Protein AF-A0A9D8D1W1-F1 (afdb_monomer_lite)

Radius of gyration: 18.02 Å; chains: 1; bounding box: 43×36×41 Å

Sequence (74 aa):
MLDDEARTLLDLMERAVRGGRPRLDTLPYAVGRKAVDKMSEDNEADPPAVGEVADGSFAGPGGALHFHRYRPLG

pLDDT: mean 96.41, std 2.29, range [84.62, 98.5]

Structure (mmCIF, N/CA/C/O backbone):
data_AF-A0A9D8D1W1-F1
#
_entry.id   AF-A0A9D8D1W1-F1
#
loop_
_atom_site.group_PDB
_atom_site.id
_atom_site.type_symbol
_atom_site.label_atom_id
_atom_site.label_alt_id
_atom_site.label_comp_id
_atom_site.label_asym_id
_atom_site.label_entity_id
_atom_site.label_seq_id
_atom_site.pdbx_PDB_ins_code
_atom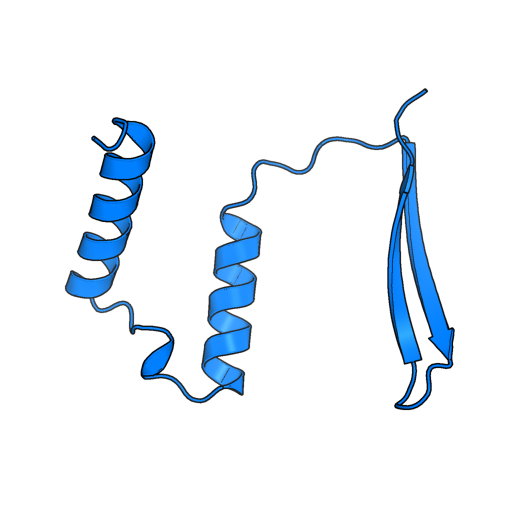_site.Cartn_x
_atom_site.Cartn_y
_atom_site.Cartn_z
_atom_site.occupancy
_atom_site.B_iso_or_equiv
_atom_site.auth_seq_id
_atom_site.auth_comp_id
_atom_site.auth_asym_id
_atom_site.auth_atom_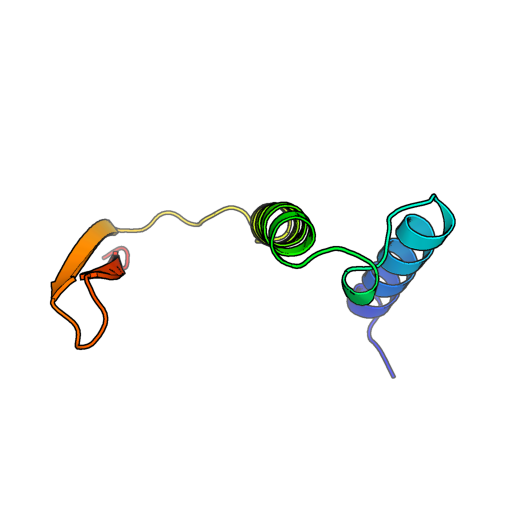id
_atom_site.pdbx_PDB_model_num
ATOM 1 N N . MET A 1 1 ? 8.199 25.964 -5.776 1.00 85.75 1 MET A N 1
ATOM 2 C CA . MET A 1 1 ? 9.508 25.393 -5.396 1.00 85.75 1 MET A CA 1
ATOM 3 C C . MET A 1 1 ? 9.216 24.230 -4.466 1.00 85.75 1 MET A C 1
ATOM 5 O O . MET A 1 1 ? 8.352 24.409 -3.620 1.00 85.75 1 MET A O 1
ATOM 9 N N . LEU A 1 2 ? 9.822 23.060 -4.676 1.00 90.81 2 LEU A N 1
ATOM 10 C CA . LEU A 1 2 ? 9.639 21.909 -3.781 1.00 90.81 2 LEU A CA 1
ATOM 11 C C . LEU A 1 2 ? 10.317 22.179 -2.436 1.00 90.81 2 LEU A C 1
ATOM 13 O O . LEU A 1 2 ? 11.409 22.764 -2.434 1.00 90.81 2 LEU A O 1
ATOM 17 N N . ASP A 1 3 ? 9.679 21.742 -1.349 1.00 95.81 3 ASP A N 1
ATOM 18 C CA . ASP A 1 3 ? 10.307 21.675 -0.031 1.00 95.81 3 ASP A CA 1
ATOM 19 C C . ASP A 1 3 ? 11.430 20.622 0.003 1.00 95.81 3 ASP A C 1
ATOM 21 O O . ASP A 1 3 ? 11.637 19.851 -0.945 1.00 95.81 3 ASP A O 1
ATOM 25 N N . ASP A 1 4 ? 12.211 20.653 1.080 1.00 96.75 4 ASP A N 1
ATOM 26 C CA . ASP A 1 4 ? 13.421 19.842 1.203 1.00 96.75 4 ASP A CA 1
ATOM 27 C C . ASP A 1 4 ? 13.109 18.350 1.383 1.00 96.75 4 ASP A C 1
ATOM 29 O O . ASP A 1 4 ? 13.859 17.502 0.891 1.00 96.75 4 ASP A O 1
ATOM 33 N N . GLU A 1 5 ? 11.988 18.016 2.024 1.00 96.06 5 GLU A N 1
ATOM 34 C CA . GLU A 1 5 ? 11.543 16.634 2.215 1.00 96.06 5 GLU A CA 1
ATOM 35 C C . GLU A 1 5 ? 11.141 16.008 0.875 1.00 96.06 5 GLU A C 1
ATOM 37 O O . GLU A 1 5 ? 11.679 14.970 0.477 1.00 96.06 5 GLU A O 1
ATOM 42 N N . ALA A 1 6 ? 10.284 16.689 0.113 1.00 96.75 6 ALA A N 1
ATOM 43 C CA . ALA A 1 6 ? 9.858 16.265 -1.212 1.00 96.75 6 ALA A CA 1
ATOM 44 C C . ALA A 1 6 ? 11.043 16.162 -2.181 1.00 96.75 6 ALA A C 1
ATOM 46 O O . ALA A 1 6 ? 11.115 15.221 -2.974 1.00 96.75 6 ALA A O 1
ATOM 47 N N . ARG A 1 7 ? 12.005 17.094 -2.115 1.00 97.25 7 ARG A N 1
ATOM 48 C CA . ARG A 1 7 ? 13.225 17.026 -2.935 1.00 97.25 7 ARG A CA 1
ATOM 49 C 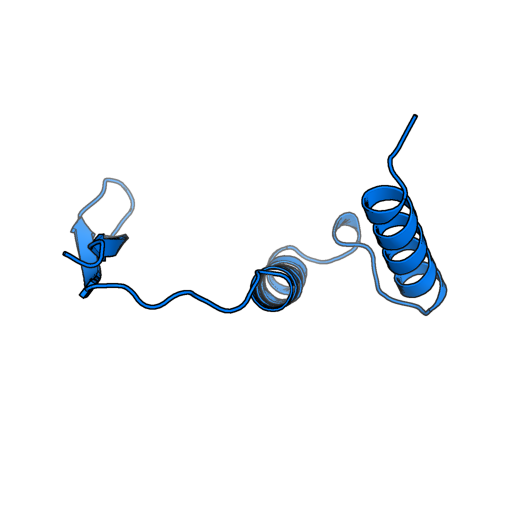C . ARG A 1 7 ? 14.070 15.803 -2.588 1.00 97.25 7 ARG A C 1
ATOM 51 O O . ARG A 1 7 ? 14.461 15.066 -3.489 1.00 97.25 7 ARG A O 1
ATOM 58 N N . THR A 1 8 ? 14.287 15.557 -1.298 1.00 97.44 8 THR A N 1
ATOM 59 C CA . THR A 1 8 ? 15.034 14.387 -0.816 1.00 97.44 8 THR A CA 1
ATOM 60 C C . THR A 1 8 ? 14.381 13.090 -1.288 1.00 97.44 8 THR A C 1
ATOM 62 O O . THR A 1 8 ? 15.067 12.188 -1.771 1.00 97.44 8 THR A O 1
ATOM 65 N N . LEU A 1 9 ? 13.051 13.003 -1.211 1.00 96.88 9 LEU A N 1
ATOM 66 C CA . LEU A 1 9 ? 12.312 11.834 -1.675 1.00 96.88 9 LEU A CA 1
ATOM 67 C C . LEU A 1 9 ? 12.494 11.595 -3.182 1.00 96.88 9 LEU A C 1
ATOM 69 O O . LEU A 1 9 ? 12.757 10.463 -3.595 1.00 96.88 9 LEU A O 1
ATOM 73 N N . LEU A 1 10 ? 12.402 12.640 -4.009 1.00 97.31 10 LEU A N 1
ATOM 74 C CA . LEU A 1 10 ? 12.620 12.514 -5.454 1.00 97.31 10 LEU A CA 1
ATOM 75 C C . LEU A 1 10 ? 14.047 12.054 -5.783 1.00 97.31 10 LEU A C 1
ATOM 77 O O . LEU A 1 10 ? 14.220 11.171 -6.628 1.00 97.31 10 LEU A O 1
ATOM 81 N N . ASP A 1 11 ? 15.052 12.571 -5.074 1.00 97.50 11 ASP A N 1
ATOM 82 C CA . ASP A 1 11 ? 16.445 12.148 -5.239 1.00 97.50 11 ASP A CA 1
ATOM 83 C C . ASP A 1 11 ? 16.627 10.662 -4.878 1.00 97.50 11 ASP A C 1
ATOM 85 O O . ASP A 1 11 ? 17.313 9.919 -5.586 1.00 97.50 11 ASP A O 1
ATOM 89 N N . LEU A 1 12 ? 15.981 10.183 -3.807 1.00 96.81 12 LEU A N 1
ATOM 90 C CA . LEU A 1 12 ? 15.982 8.761 -3.440 1.00 96.81 12 LEU A CA 1
ATOM 91 C C . LEU A 1 12 ? 15.326 7.894 -4.522 1.00 96.81 12 LEU A C 1
ATOM 93 O O . LEU A 1 12 ? 15.863 6.839 -4.881 1.00 96.81 12 LEU A O 1
ATOM 97 N N . MET A 1 13 ? 14.197 8.341 -5.081 1.00 97.12 13 MET A N 1
ATOM 98 C CA . MET A 1 13 ? 13.520 7.634 -6.169 1.00 97.12 13 MET A CA 1
ATOM 99 C C . MET A 1 13 ? 14.405 7.526 -7.413 1.00 97.12 13 MET A C 1
ATOM 101 O O . MET A 1 13 ? 14.495 6.443 -8.001 1.00 97.12 13 MET A O 1
ATOM 105 N N . GLU A 1 14 ? 15.083 8.610 -7.794 1.00 97.06 14 GLU A N 1
ATOM 106 C CA . GLU A 1 14 ? 15.991 8.623 -8.939 1.00 97.06 14 GLU A CA 1
ATOM 107 C C . GLU A 1 14 ? 17.207 7.716 -8.711 1.00 97.06 14 GLU A C 1
ATOM 109 O O . GLU A 1 14 ? 17.569 6.926 -9.590 1.00 97.06 14 GLU A O 1
ATOM 114 N N . ARG A 1 15 ? 17.813 7.765 -7.518 1.00 97.75 15 ARG A N 1
ATOM 115 C CA . ARG A 1 15 ? 18.940 6.891 -7.156 1.00 97.75 15 ARG A CA 1
ATOM 116 C C . ARG A 1 15 ? 18.559 5.418 -7.239 1.00 97.75 15 ARG A C 1
ATOM 118 O O . ARG A 1 15 ? 19.339 4.632 -7.771 1.00 97.75 15 ARG A O 1
ATOM 125 N N . ALA A 1 16 ? 17.361 5.045 -6.790 1.00 96.62 16 ALA A N 1
ATOM 126 C CA . ALA A 1 16 ? 16.877 3.672 -6.894 1.00 96.62 16 ALA A CA 1
ATOM 127 C C . ALA A 1 16 ? 16.721 3.220 -8.358 1.00 96.62 16 ALA A C 1
ATOM 129 O O . ALA A 1 16 ? 17.122 2.108 -8.697 1.00 96.62 16 ALA A O 1
ATOM 130 N N . VAL A 1 17 ? 16.197 4.081 -9.240 1.00 96.38 17 VAL A N 1
ATOM 131 C CA . VAL A 1 17 ? 16.076 3.772 -10.678 1.00 96.38 17 VAL A CA 1
ATOM 132 C C . VAL A 1 17 ? 17.453 3.617 -11.325 1.00 96.38 17 VAL A C 1
ATOM 134 O O . VAL A 1 17 ? 17.694 2.631 -12.019 1.00 96.38 17 VAL A O 1
ATOM 137 N N . ARG A 1 18 ? 18.393 4.531 -11.052 1.00 96.75 18 ARG A N 1
ATOM 138 C CA . ARG A 1 18 ? 19.782 4.422 -11.540 1.00 96.75 18 ARG A CA 1
ATOM 139 C C . ARG A 1 18 ? 20.493 3.174 -11.002 1.00 96.75 18 ARG A C 1
ATOM 141 O O . ARG A 1 18 ? 21.314 2.596 -11.702 1.00 96.75 18 ARG A O 1
ATOM 148 N N . GLY A 1 19 ? 20.152 2.750 -9.785 1.00 96.50 19 GLY A N 1
ATOM 149 C CA . GLY A 1 19 ? 20.628 1.514 -9.160 1.00 96.50 19 GLY A CA 1
ATOM 150 C C . GLY A 1 19 ? 19.991 0.230 -9.705 1.00 96.50 19 GLY A C 1
ATOM 151 O O . GLY A 1 19 ? 20.319 -0.848 -9.220 1.00 96.50 19 GLY A O 1
ATOM 152 N N . GLY A 1 20 ? 19.096 0.325 -10.695 1.00 95.31 20 GLY A N 1
ATOM 153 C CA . GLY A 1 20 ? 18.503 -0.827 -11.375 1.00 95.31 20 GLY A CA 1
ATOM 154 C C . GLY A 1 20 ? 17.089 -1.193 -10.923 1.00 95.31 20 GLY A C 1
ATOM 155 O O . GLY A 1 20 ? 16.562 -2.201 -11.392 1.00 95.31 20 GLY A O 1
ATOM 156 N N . ARG A 1 21 ? 16.439 -0.399 -10.055 1.00 94.94 21 ARG A N 1
ATOM 157 C CA . ARG A 1 21 ? 15.013 -0.600 -9.753 1.00 94.94 21 ARG A CA 1
ATOM 158 C C . ARG A 1 21 ? 14.188 -0.336 -11.024 1.00 94.94 21 ARG A C 1
ATOM 160 O O . ARG A 1 21 ? 14.227 0.789 -11.530 1.00 94.94 21 ARG A O 1
ATOM 167 N N . PRO A 1 22 ? 13.425 -1.320 -11.535 1.00 94.44 22 PRO A N 1
ATOM 168 C CA . PRO A 1 22 ? 12.608 -1.128 -12.727 1.00 94.44 22 PRO A CA 1
ATOM 169 C C . PRO A 1 22 ? 11.488 -0.121 -12.460 1.00 94.44 22 PRO A C 1
ATOM 171 O O . PRO A 1 22 ? 10.975 -0.019 -11.342 1.00 94.44 22 PRO A O 1
ATOM 174 N N . ARG A 1 23 ? 11.092 0.618 -13.498 1.00 94.62 23 ARG A N 1
ATOM 175 C CA . ARG A 1 23 ? 9.922 1.495 -13.421 1.00 94.62 23 ARG A CA 1
ATOM 176 C C . ARG A 1 23 ? 8.654 0.655 -13.565 1.00 94.62 23 ARG A C 1
ATOM 178 O O . ARG A 1 23 ? 8.645 -0.361 -14.256 1.00 94.62 23 ARG A O 1
ATOM 185 N N . LEU A 1 24 ? 7.578 1.071 -12.901 1.00 96.44 24 LEU A N 1
ATOM 186 C CA . LEU A 1 24 ? 6.334 0.298 -12.872 1.00 96.44 24 LEU A CA 1
ATOM 187 C C . LEU A 1 24 ? 5.733 0.098 -14.274 1.00 96.44 24 LEU A C 1
ATOM 189 O O . LEU A 1 24 ? 5.205 -0.969 -14.570 1.00 96.44 24 LEU A O 1
ATOM 193 N N . ASP A 1 25 ? 5.864 1.099 -15.144 1.00 96.00 25 ASP A N 1
ATOM 194 C CA . ASP A 1 25 ? 5.364 1.103 -16.520 1.00 96.00 25 ASP A CA 1
ATOM 195 C C . ASP A 1 25 ? 6.076 0.108 -17.448 1.00 96.00 25 ASP A C 1
ATOM 197 O O . ASP A 1 25 ? 5.580 -0.175 -18.536 1.00 96.00 25 ASP A O 1
ATOM 201 N N . THR A 1 26 ? 7.200 -0.474 -17.021 1.00 96.75 26 THR A N 1
ATOM 202 C CA . THR A 1 26 ? 7.931 -1.484 -17.799 1.00 96.75 26 THR A CA 1
ATOM 203 C C . THR A 1 26 ? 7.665 -2.914 -17.323 1.00 96.75 26 THR A C 1
ATOM 205 O O . THR A 1 26 ? 8.292 -3.846 -17.825 1.00 96.75 26 THR A O 1
ATOM 208 N N . LEU A 1 27 ? 6.792 -3.113 -16.329 1.00 96.12 27 LEU A N 1
ATOM 209 C CA . LEU A 1 27 ? 6.509 -4.424 -15.741 1.00 96.12 27 LEU A CA 1
ATOM 210 C C . LEU A 1 27 ? 5.132 -4.958 -16.167 1.00 96.12 27 LEU A C 1
ATOM 212 O O . LEU A 1 27 ? 4.174 -4.191 -16.278 1.00 96.12 27 LEU A O 1
ATOM 216 N N . PRO A 1 28 ? 4.976 -6.287 -16.330 1.00 97.56 28 PRO A N 1
ATOM 217 C CA . PRO A 1 28 ? 3.659 -6.899 -16.450 1.00 97.56 28 PRO A CA 1
ATOM 218 C C . PRO A 1 28 ? 2.796 -6.580 -15.228 1.00 97.56 28 PRO A C 1
ATOM 220 O O . PRO A 1 28 ? 3.269 -6.659 -14.094 1.00 97.56 28 PRO A O 1
ATOM 223 N N . TYR A 1 29 ? 1.514 -6.299 -15.454 1.00 96.94 29 TYR A N 1
ATOM 224 C CA . TYR A 1 29 ? 0.595 -5.804 -14.426 1.00 96.94 29 TYR A CA 1
ATOM 225 C C . TYR A 1 29 ? 0.627 -6.592 -13.108 1.00 96.94 29 TYR A C 1
ATOM 227 O O . TYR A 1 29 ? 0.789 -5.995 -12.051 1.00 96.94 29 TYR A O 1
ATOM 235 N N . ALA A 1 30 ? 0.506 -7.923 -13.148 1.00 96.38 30 ALA A N 1
ATOM 236 C CA . ALA A 1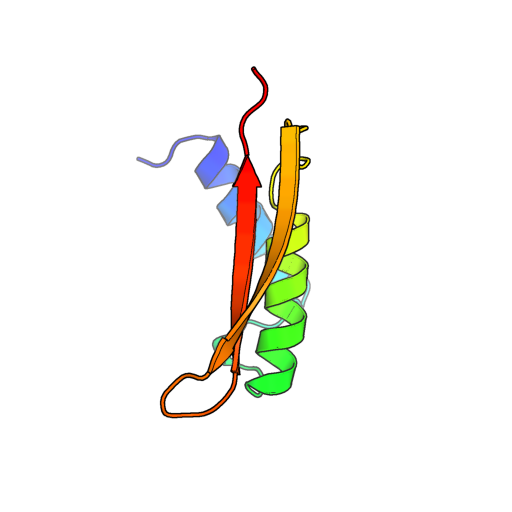 30 ? 0.450 -8.734 -11.928 1.00 96.38 30 ALA A CA 1
ATOM 237 C C . ALA A 1 30 ? 1.761 -8.684 -11.121 1.00 96.38 30 ALA A C 1
ATOM 239 O O . ALA A 1 30 ? 1.738 -8.713 -9.891 1.00 96.38 30 ALA A O 1
ATOM 240 N N . VAL A 1 31 ? 2.898 -8.576 -11.815 1.00 94.38 31 VAL A N 1
ATOM 241 C CA . VAL A 1 31 ? 4.225 -8.460 -11.197 1.00 94.38 31 VAL A CA 1
ATOM 242 C C . VAL A 1 31 ? 4.407 -7.059 -10.618 1.00 94.38 31 VAL A C 1
ATOM 244 O O . VAL A 1 31 ? 4.790 -6.921 -9.459 1.00 94.38 31 VAL A O 1
ATOM 247 N N . GLY A 1 32 ? 4.079 -6.031 -11.408 1.00 96.50 32 GLY A N 1
ATOM 248 C CA . GLY A 1 32 ? 4.154 -4.631 -11.001 1.00 96.50 32 GLY A CA 1
ATOM 249 C C . GLY A 1 32 ? 3.265 -4.328 -9.799 1.00 96.50 32 GLY A C 1
ATOM 250 O O . GLY A 1 32 ? 3.750 -3.746 -8.837 1.00 96.50 32 GLY A O 1
ATOM 251 N N . ARG A 1 33 ? 2.009 -4.799 -9.817 1.00 97.75 33 ARG A N 1
ATOM 252 C CA . ARG A 1 33 ? 1.045 -4.678 -8.713 1.00 97.75 33 ARG A CA 1
ATOM 253 C C . ARG A 1 33 ? 1.628 -5.210 -7.410 1.00 97.75 33 ARG A C 1
ATOM 255 O O . ARG A 1 33 ? 1.805 -4.452 -6.473 1.00 97.75 33 ARG A O 1
ATOM 262 N N . LYS A 1 34 ? 2.027 -6.484 -7.377 1.00 95.88 34 LYS A N 1
ATOM 263 C CA . LYS A 1 34 ? 2.552 -7.096 -6.149 1.00 95.88 34 LYS A CA 1
ATOM 264 C C . LYS A 1 34 ? 3.778 -6.354 -5.598 1.00 95.88 34 LYS A C 1
ATOM 266 O O . LYS A 1 34 ? 3.929 -6.234 -4.387 1.00 95.88 34 LYS A O 1
ATOM 271 N N . ALA A 1 35 ? 4.667 -5.898 -6.480 1.00 94.44 35 ALA A N 1
ATOM 272 C CA . ALA A 1 35 ? 5.877 -5.191 -6.076 1.00 94.44 35 ALA A CA 1
ATOM 273 C C . ALA A 1 35 ? 5.584 -3.778 -5.549 1.00 94.44 35 ALA A C 1
ATOM 275 O O . ALA A 1 35 ? 6.157 -3.379 -4.537 1.00 94.44 35 ALA A O 1
ATOM 276 N N . VAL A 1 36 ? 4.707 -3.026 -6.226 1.00 96.75 36 VAL A N 1
ATOM 277 C CA . VAL A 1 36 ? 4.368 -1.660 -5.812 1.00 96.75 36 VAL A CA 1
ATOM 278 C C . VAL A 1 36 ? 3.487 -1.651 -4.568 1.00 96.75 36 VAL A C 1
ATOM 280 O O . VAL A 1 36 ? 3.743 -0.825 -3.704 1.00 96.75 36 VAL A O 1
ATOM 283 N N . ASP A 1 37 ? 2.554 -2.598 -4.420 1.00 97.62 37 ASP A N 1
ATOM 284 C CA . ASP A 1 37 ? 1.690 -2.711 -3.237 1.00 97.62 37 ASP A CA 1
ATOM 285 C C . ASP A 1 37 ? 2.544 -2.834 -1.965 1.00 97.62 37 ASP A C 1
ATOM 287 O O . ASP A 1 37 ? 2.393 -2.047 -1.035 1.00 97.62 37 ASP A O 1
ATOM 291 N N . LYS A 1 38 ? 3.551 -3.722 -1.970 1.00 95.81 38 LYS A N 1
ATOM 292 C CA . LYS A 1 38 ? 4.462 -3.877 -0.827 1.00 95.81 38 LYS A CA 1
ATOM 293 C C . LYS A 1 38 ? 5.308 -2.631 -0.564 1.00 95.81 38 LYS A C 1
ATOM 295 O O . LYS A 1 38 ? 5.533 -2.270 0.585 1.00 95.81 38 LYS A O 1
ATOM 300 N N . MET A 1 39 ? 5.795 -1.979 -1.621 1.00 95.31 39 MET A N 1
ATOM 301 C CA . MET A 1 39 ? 6.546 -0.732 -1.471 1.00 95.31 39 MET A CA 1
ATOM 302 C C . MET A 1 39 ? 5.661 0.361 -0.865 1.00 95.31 39 MET A C 1
ATOM 304 O O . MET A 1 39 ? 6.134 1.115 -0.027 1.00 95.31 39 MET A O 1
ATOM 308 N N . SER A 1 40 ? 4.397 0.453 -1.271 1.00 95.88 40 SER A N 1
ATOM 309 C CA . SER A 1 40 ? 3.441 1.407 -0.715 1.00 95.88 40 SER A CA 1
ATOM 310 C C . SER A 1 40 ? 3.154 1.128 0.759 1.00 95.88 40 SER A C 1
ATOM 312 O O . SER A 1 40 ? 3.252 2.058 1.551 1.00 95.88 40 SER A O 1
ATOM 314 N N . GLU A 1 41 ? 2.907 -0.131 1.131 1.00 95.88 41 GLU A N 1
ATOM 315 C CA . GLU A 1 41 ? 2.739 -0.551 2.533 1.00 95.88 41 GLU A CA 1
ATOM 316 C C . GLU A 1 41 ? 3.952 -0.168 3.400 1.00 95.88 41 GLU A C 1
ATOM 318 O O . GLU A 1 41 ? 3.788 0.352 4.497 1.00 95.88 41 GLU A O 1
ATOM 323 N N . ASP A 1 42 ? 5.176 -0.366 2.898 1.00 94.62 42 ASP A N 1
ATOM 324 C CA . ASP A 1 42 ? 6.415 -0.098 3.648 1.00 94.62 42 ASP A CA 1
ATOM 325 C C . ASP A 1 42 ? 6.739 1.387 3.853 1.00 94.62 42 ASP A C 1
ATOM 327 O O . ASP A 1 42 ? 7.631 1.712 4.636 1.00 94.62 42 ASP A O 1
ATOM 331 N N . ASN A 1 43 ? 6.094 2.282 3.102 1.00 93.56 43 ASN A N 1
ATOM 332 C CA . ASN A 1 43 ? 6.363 3.722 3.160 1.00 93.56 43 ASN A CA 1
ATOM 333 C C . ASN A 1 43 ? 5.263 4.508 3.882 1.00 93.56 43 ASN A C 1
ATOM 335 O O . ASN A 1 43 ? 5.390 5.726 4.018 1.00 93.56 43 ASN A O 1
ATOM 339 N N . GLU A 1 44 ? 4.201 3.848 4.347 1.00 95.62 44 GLU A N 1
ATOM 340 C CA . GLU A 1 44 ? 3.320 4.465 5.331 1.00 95.62 44 GLU A CA 1
ATOM 341 C C . GLU A 1 44 ? 4.059 4.610 6.667 1.00 95.62 44 GLU A C 1
ATOM 343 O O . GLU A 1 44 ? 4.946 3.827 7.009 1.00 95.62 44 GLU A O 1
ATOM 348 N N . ALA A 1 45 ? 3.710 5.649 7.426 1.00 96.44 45 ALA A N 1
ATOM 349 C CA . ALA A 1 45 ? 4.158 5.746 8.807 1.00 96.44 45 ALA A CA 1
ATOM 350 C C . ALA A 1 45 ? 3.621 4.557 9.617 1.00 96.44 45 ALA A C 1
ATOM 352 O O . ALA A 1 45 ? 2.599 3.967 9.258 1.00 96.44 45 ALA A O 1
ATOM 353 N N . ASP A 1 46 ? 4.279 4.248 10.736 1.00 96.50 46 ASP A N 1
ATOM 354 C CA . ASP A 1 46 ? 3.850 3.156 11.607 1.00 96.50 46 ASP A CA 1
ATOM 355 C C . ASP A 1 46 ? 2.350 3.273 11.948 1.00 96.50 46 ASP A C 1
ATOM 357 O O . ASP A 1 46 ? 1.885 4.356 12.332 1.00 96.50 46 ASP A O 1
ATOM 361 N N . PRO A 1 47 ? 1.577 2.177 11.827 1.00 95.56 47 PRO A N 1
ATOM 362 C CA . PRO A 1 47 ? 0.133 2.224 11.988 1.00 95.56 47 PRO A CA 1
ATOM 363 C C . PRO A 1 47 ? -0.227 2.610 13.432 1.00 95.56 47 PRO A C 1
ATOM 365 O O . PRO A 1 47 ? 0.150 1.902 14.374 1.00 95.56 47 PRO A O 1
ATOM 368 N N . PRO A 1 48 ? -0.967 3.714 13.648 1.00 96.50 48 PRO A N 1
ATOM 369 C CA . PRO A 1 48 ? -1.345 4.135 14.987 1.00 96.50 48 PRO A CA 1
ATOM 370 C C . PRO A 1 48 ? -2.369 3.171 15.598 1.00 96.50 48 PRO A C 1
ATOM 372 O O . PRO A 1 48 ? -3.176 2.553 14.901 1.00 96.50 48 PRO A O 1
ATOM 375 N N . ALA A 1 49 ? -2.375 3.075 16.928 1.00 96.75 49 ALA A N 1
ATOM 376 C CA . ALA A 1 49 ? -3.364 2.274 17.640 1.00 96.75 49 ALA A CA 1
ATOM 377 C C . ALA A 1 49 ? -4.780 2.856 17.479 1.00 96.75 49 ALA A C 1
ATOM 379 O O . ALA A 1 49 ? -4.993 4.065 17.589 1.00 96.75 49 ALA A O 1
ATOM 380 N N . VAL A 1 50 ? -5.757 1.971 17.282 1.00 97.69 50 VAL A N 1
ATOM 381 C CA . VAL A 1 50 ? -7.185 2.297 17.170 1.00 97.69 50 VAL A CA 1
ATOM 382 C C . VAL A 1 50 ? -7.993 1.470 18.173 1.00 97.69 50 VAL A C 1
ATOM 384 O O . VAL A 1 50 ? -7.502 0.472 18.699 1.00 97.69 50 VAL A O 1
ATOM 387 N N . GLY A 1 51 ? -9.226 1.885 18.469 1.00 97.94 51 GLY A N 1
ATOM 388 C CA . GLY A 1 51 ? -10.070 1.209 19.460 1.00 97.94 51 GLY A CA 1
ATOM 389 C C . GLY A 1 51 ? -10.592 -0.146 18.986 1.00 97.94 51 GLY A C 1
ATOM 390 O O . GLY A 1 51 ? -10.685 -1.085 19.771 1.00 97.94 51 GLY A O 1
ATOM 391 N N . GLU A 1 52 ? -10.924 -0.258 17.703 1.00 97.94 52 GLU A N 1
ATOM 392 C CA . GLU A 1 52 ? -11.394 -1.504 17.099 1.00 97.94 52 GLU A CA 1
ATOM 393 C C . GLU A 1 52 ? -11.011 -1.537 15.622 1.00 97.94 52 GLU A C 1
ATOM 395 O O . GLU A 1 52 ? -11.078 -0.521 14.925 1.00 97.94 52 GLU A O 1
ATOM 400 N N . VAL A 1 53 ? -10.653 -2.726 15.151 1.00 98.00 53 VAL A N 1
ATOM 401 C CA . VAL A 1 53 ? -10.480 -3.044 13.739 1.00 98.00 53 VAL A CA 1
ATOM 402 C C . VAL A 1 53 ? -11.465 -4.148 13.382 1.00 98.00 53 VAL A C 1
ATOM 404 O O . VAL A 1 53 ? -11.517 -5.165 14.072 1.00 98.00 53 VAL A O 1
ATOM 407 N N . ALA 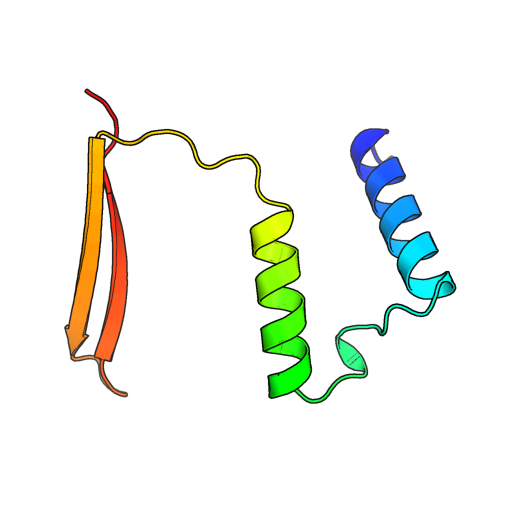A 1 54 ? -12.242 -3.959 12.315 1.00 98.31 54 ALA A N 1
ATOM 408 C CA . ALA A 1 54 ? -13.192 -4.962 11.850 1.00 98.31 54 ALA A CA 1
ATOM 409 C C . ALA A 1 54 ? -13.155 -5.128 10.329 1.00 98.31 54 ALA A C 1
ATOM 411 O O . ALA A 1 54 ? -13.589 -4.245 9.583 1.00 98.31 54 ALA A O 1
ATOM 412 N N . ASP A 1 55 ? -12.715 -6.305 9.900 1.00 98.50 55 ASP A N 1
ATOM 413 C CA . ASP A 1 55 ? -12.820 -6.786 8.528 1.00 98.50 55 ASP A CA 1
ATOM 414 C C . ASP A 1 55 ? -14.210 -7.343 8.230 1.00 98.50 55 ASP A C 1
ATOM 416 O O . ASP A 1 55 ? -14.881 -7.926 9.087 1.00 98.50 55 ASP A O 1
ATOM 420 N N . GLY A 1 56 ? -14.635 -7.220 6.980 1.00 98.38 56 GLY A N 1
ATOM 421 C CA . GLY A 1 56 ? -15.831 -7.898 6.518 1.00 98.38 56 GLY A CA 1
ATOM 422 C C . GLY A 1 56 ? -15.973 -7.890 5.009 1.00 98.38 56 GLY A C 1
ATOM 423 O O . GLY A 1 56 ? -15.106 -7.440 4.260 1.00 98.38 56 GLY A O 1
ATOM 424 N N . SER A 1 57 ? -17.092 -8.437 4.550 1.00 98.38 57 SER A N 1
ATOM 425 C CA . SER A 1 57 ? -17.453 -8.409 3.140 1.00 98.38 57 SER A CA 1
ATOM 426 C C . SER A 1 57 ? -18.962 -8.394 2.959 1.00 98.38 57 SER A C 1
ATOM 428 O O . SER A 1 57 ? -19.712 -8.794 3.851 1.00 98.38 57 SER A O 1
ATOM 430 N N . PHE A 1 58 ? -19.404 -7.927 1.798 1.00 98.06 58 PHE A N 1
ATOM 431 C CA . PHE A 1 58 ? -20.792 -8.030 1.364 1.00 98.06 58 PHE A CA 1
ATOM 432 C C . PHE A 1 58 ? -20.862 -8.358 -0.132 1.00 98.06 58 PHE A C 1
ATOM 434 O O . PHE A 1 58 ? -19.892 -8.171 -0.870 1.00 98.06 58 PHE A O 1
ATOM 441 N N . ALA A 1 59 ? -22.000 -8.886 -0.586 1.00 98.12 59 ALA A N 1
ATOM 442 C CA . ALA A 1 59 ? -22.195 -9.246 -1.988 1.00 98.12 59 ALA A CA 1
ATOM 443 C C . ALA A 1 59 ? -22.385 -7.990 -2.855 1.00 98.12 59 ALA A C 1
ATOM 445 O O . ALA A 1 59 ? -23.310 -7.210 -2.628 1.00 98.12 59 ALA A O 1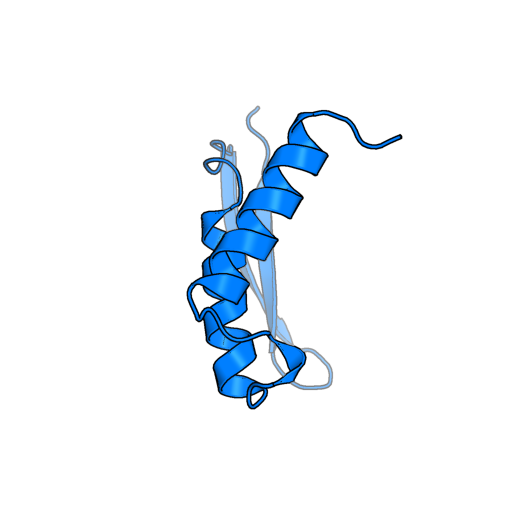
ATOM 446 N N . GLY A 1 60 ? -21.521 -7.810 -3.854 1.00 97.12 60 GLY A N 1
ATOM 447 C CA . GLY A 1 60 ? -21.628 -6.773 -4.876 1.00 97.12 60 GLY A CA 1
ATOM 448 C C . GLY A 1 60 ? -21.961 -7.342 -6.264 1.00 97.12 60 GLY A C 1
ATOM 449 O O . GLY A 1 60 ? -21.988 -8.560 -6.453 1.00 97.12 60 GLY A O 1
ATOM 450 N N . PRO A 1 61 ? -22.172 -6.474 -7.272 1.00 96.88 61 PRO A N 1
ATOM 451 C CA . PRO A 1 61 ? -22.583 -6.890 -8.619 1.00 96.88 61 PRO A CA 1
ATOM 452 C C . PRO A 1 61 ? -21.598 -7.821 -9.345 1.00 96.88 61 PRO A C 1
ATOM 454 O O . PRO A 1 61 ? -22.006 -8.574 -10.223 1.00 96.88 61 PRO A O 1
ATOM 457 N N . GLY A 1 62 ? -20.309 -7.765 -8.995 1.00 96.88 62 GLY A N 1
ATOM 458 C CA . GLY A 1 62 ? -19.237 -8.559 -9.608 1.00 96.88 62 GLY A CA 1
ATOM 459 C C . GLY A 1 62 ? -18.582 -9.578 -8.671 1.00 96.88 62 GLY A C 1
ATOM 460 O O . GLY A 1 62 ? -17.522 -10.097 -9.006 1.00 96.88 62 GLY A O 1
ATOM 461 N N . GLY A 1 63 ? -19.166 -9.834 -7.496 1.00 97.06 63 GLY A N 1
ATOM 462 C CA . GLY A 1 63 ? -18.581 -10.689 -6.458 1.00 97.06 63 GLY A CA 1
ATOM 463 C C . GLY A 1 63 ? -18.533 -10.016 -5.087 1.00 97.06 63 GLY A C 1
ATOM 464 O O . GLY A 1 63 ? -19.136 -8.964 -4.874 1.00 97.06 63 GLY A O 1
ATOM 465 N N . ALA A 1 64 ? -17.837 -10.644 -4.140 1.00 98.12 64 ALA A N 1
ATOM 466 C CA . ALA A 1 64 ? -17.676 -10.100 -2.796 1.00 98.12 64 ALA A CA 1
ATOM 467 C C . ALA A 1 64 ? -16.845 -8.806 -2.819 1.00 98.12 64 ALA A C 1
ATOM 469 O O . ALA A 1 64 ? -15.787 -8.746 -3.442 1.00 98.12 64 ALA A O 1
ATOM 470 N N . LEU A 1 65 ? -17.324 -7.781 -2.115 1.00 98.25 65 LEU A N 1
ATOM 471 C CA . LEU A 1 65 ? -16.588 -6.549 -1.850 1.00 98.25 65 LEU A CA 1
ATOM 472 C C . LEU A 1 65 ? -16.096 -6.585 -0.407 1.00 98.25 65 LEU A C 1
ATOM 474 O O . LEU A 1 65 ? -16.898 -6.698 0.521 1.00 98.25 65 LEU A O 1
ATOM 478 N N . HIS A 1 66 ? -14.781 -6.514 -0.233 1.00 98.38 66 HIS A N 1
ATOM 479 C CA . HIS A 1 66 ? -14.134 -6.525 1.075 1.00 98.38 66 HIS A CA 1
ATOM 480 C C . HIS A 1 66 ? -14.026 -5.105 1.630 1.00 98.38 66 HIS A C 1
ATOM 482 O O . HIS A 1 66 ? -13.812 -4.153 0.879 1.00 98.38 66 HIS A O 1
ATOM 488 N N . PHE A 1 67 ? -14.172 -4.966 2.944 1.00 98.19 67 PHE A N 1
ATOM 489 C CA . PHE A 1 67 ? -13.994 -3.700 3.645 1.00 98.19 67 PHE A CA 1
ATOM 490 C C . PHE A 1 67 ? -13.205 -3.902 4.936 1.00 98.19 67 PHE A C 1
ATOM 492 O O . PHE A 1 67 ? -13.229 -4.983 5.524 1.00 98.19 67 PHE A O 1
ATOM 499 N N . HIS A 1 68 ? -12.589 -2.817 5.400 1.00 98.12 68 HIS A N 1
ATOM 500 C CA . HIS A 1 68 ? -11.875 -2.740 6.666 1.00 98.12 68 HIS A CA 1
ATOM 501 C C . HIS A 1 68 ? -12.349 -1.492 7.423 1.00 98.12 68 HIS A C 1
ATOM 503 O O . HIS A 1 68 ? -12.333 -0.389 6.875 1.00 98.12 68 HIS A O 1
ATOM 509 N N . ARG A 1 69 ? -12.847 -1.655 8.653 1.00 98.12 69 ARG A N 1
ATOM 510 C CA . ARG A 1 69 ? -13.325 -0.549 9.501 1.00 98.12 69 ARG A CA 1
ATOM 511 C C . ARG A 1 69 ? -12.329 -0.283 10.617 1.00 98.12 69 ARG A C 1
ATOM 513 O O . ARG A 1 69 ? -11.968 -1.210 11.332 1.00 98.12 69 ARG A O 1
ATOM 520 N N . TYR A 1 70 ? -11.995 0.987 10.816 1.00 98.19 70 TYR A N 1
ATOM 521 C CA . TYR A 1 70 ? -11.175 1.462 11.927 1.00 98.19 70 TYR A CA 1
ATOM 522 C C . TYR A 1 70 ? -12.038 2.328 12.855 1.00 98.19 70 TYR A C 1
ATOM 524 O O . TYR A 1 70 ? -12.596 3.336 12.417 1.00 98.19 70 TYR A O 1
ATOM 532 N N . ARG A 1 71 ? -12.181 1.943 14.127 1.00 97.94 71 ARG A N 1
ATOM 533 C CA . ARG A 1 71 ? -12.882 2.726 15.157 1.00 97.94 71 ARG A CA 1
ATOM 534 C C . ARG A 1 71 ? -11.871 3.555 15.953 1.00 97.94 71 ARG A C 1
ATOM 536 O O . ARG A 1 71 ? -10.914 2.972 16.460 1.00 97.94 71 ARG A O 1
ATOM 543 N N . PRO A 1 72 ? -12.074 4.872 16.126 1.00 97.50 72 PRO A N 1
ATOM 544 C CA . PRO A 1 72 ? -11.150 5.702 16.895 1.00 97.50 72 PRO A CA 1
ATOM 545 C C . PRO A 1 72 ? -11.060 5.263 18.365 1.00 97.50 72 PRO A C 1
ATOM 547 O O . PRO A 1 72 ? -11.947 4.586 18.888 1.00 97.50 72 PRO A O 1
ATOM 550 N N . LEU A 1 73 ? -9.970 5.657 19.025 1.00 96.88 73 LEU A N 1
ATOM 551 C CA . LEU A 1 73 ? -9.834 5.552 20.477 1.00 96.88 73 LEU A CA 1
ATOM 552 C C . LEU A 1 73 ? -10.755 6.579 21.152 1.00 96.88 73 LEU A C 1
ATOM 554 O O . LEU A 1 73 ? -10.669 7.756 20.812 1.00 96.88 73 LEU A O 1
ATOM 558 N N . GLY A 1 74 ? -11.558 6.136 22.128 1.00 84.62 74 GLY A N 1
ATOM 559 C CA . GLY A 1 74 ? -12.375 7.004 22.993 1.00 84.62 74 GLY A CA 1
ATOM 560 C C . GLY A 1 74 ? -13.498 7.726 22.267 1.00 84.62 74 GLY A C 1
ATOM 561 O O . GLY A 1 74 ? -13.367 8.954 22.092 1.00 84.62 74 GLY A O 1
#

Foldseek 3Di:
DDDPVVVVVVVVVVVVVVVPDDDLVVDDPVVSCVVVVVVVVVPDDDDDDFPDKDKDWDADPVGIDIDIDTHHDD

Secondary structure (DSSP, 8-state):
---HHHHHHHHHHHHHHHTTPPPGGGS-HHHHHHHHHHHHHHHSPPPPP-SEEEEEEEEETTEEEEEEEEEPP-